Protein AF-C1GVC8-F1 (afdb_monomer)

InterPro domains:
  IPR000164 Histone H3/CENP-A [PR00622] (3-17)
  IPR000164 Histone H3/CENP-A [PR00622] (40-61)
  IPR000164 Histone H3/CENP-A [PR00622] (64-81)
  IPR000164 Histone H3/CENP-A [PR00622] (86-104)
  IPR000164 Histone H3/CENP-A [PR00622] (104-120)
  IPR000164 Histone H3/CENP-A [PR00622] (120-141)
  IPR000164 Histone H3/CENP-A [PS00959] (73-81)
  IPR000164 Histone H3/CENP-A [PTHR11426] (1-139)
  IPR000164 Histone H3/CENP-A [SM00428] (38-142)
  IPR007125 Core Histone H2A/H2B/H3 domain [PF00125] (51-137)
  IPR009072 Histone-fold [G3DSA:1.10.20.10] (2-140)
  IPR009072 Histone-fold [SSF47113] (3-138)

Nearest PDB structures (foldseek):
  6k1k-assembly1_E  TM=9.853E-01  e=1.913E-09  Homo sapiens
  6hts-assembly1_M  TM=9.859E-01  e=2.773E-09  Homo sapiens
  5ong-assembly1_E  TM=9.856E-01  e=3.778E-09  Xenopus laevis
  8xjv-assembly1_p  TM=9.458E-01  e=1.241E-09  Xenopus laevis
  8xjv-assembly1_i  TM=9.730E-01  e=7.459E-09  Xenopus laevis

Structure (mmCIF, N/CA/C/O backbone):
data_AF-C1GVC8-F1
#
_entry.id   AF-C1GVC8-F1
#
loop_
_atom_site.group_PDB
_atom_site.id
_atom_site.type_symbol
_atom_site.label_atom_id
_atom_site.label_alt_id
_atom_site.label_comp_id
_atom_site.label_asym_id
_atom_site.label_entity_id
_atom_site.label_seq_id
_atom_site.pdbx_PDB_ins_code
_atom_site.Cartn_x
_atom_site.Cartn_y
_atom_site.Cartn_z
_atom_site.occupancy
_atom_site.B_iso_or_equiv
_atom_site.auth_seq_id
_atom_site.auth_comp_id
_atom_site.auth_asym_id
_atom_site.auth_atom_id
_atom_site.pdbx_PDB_model_num
ATOM 1 N N . MET A 1 1 ? 36.211 -11.830 -18.801 1.00 46.41 1 MET A N 1
ATOM 2 C CA . MET A 1 1 ? 36.832 -10.529 -19.146 1.00 46.41 1 MET A CA 1
ATOM 3 C C . MET A 1 1 ? 35.783 -9.431 -18.995 1.00 46.41 1 MET A C 1
ATOM 5 O O . MET A 1 1 ? 34.795 -9.438 -19.718 1.00 46.41 1 MET A O 1
ATOM 9 N N . ALA A 1 2 ? 35.929 -8.576 -17.979 1.00 53.41 2 ALA A N 1
ATOM 10 C CA . ALA A 1 2 ? 34.945 -7.563 -17.593 1.00 53.41 2 ALA A CA 1
ATOM 11 C C . ALA A 1 2 ? 35.042 -6.321 -18.496 1.00 53.41 2 ALA A C 1
ATOM 13 O O . ALA A 1 2 ? 36.123 -5.772 -18.692 1.00 53.41 2 ALA A O 1
ATOM 14 N N . ARG A 1 3 ? 33.912 -5.881 -19.062 1.00 54.12 3 ARG A N 1
ATOM 15 C CA . ARG A 1 3 ? 33.843 -4.744 -19.991 1.00 54.12 3 ARG A CA 1
ATOM 16 C C . ARG A 1 3 ? 33.373 -3.491 -19.249 1.00 54.12 3 ARG A C 1
ATOM 18 O O . ARG A 1 3 ? 32.177 -3.242 -19.128 1.00 54.12 3 ARG A O 1
ATOM 25 N N . THR A 1 4 ? 34.320 -2.699 -18.760 1.00 58.28 4 THR A N 1
ATOM 26 C CA . THR A 1 4 ? 34.081 -1.386 -18.146 1.00 58.28 4 THR A CA 1
ATOM 27 C C . THR A 1 4 ? 33.906 -0.349 -19.258 1.00 58.28 4 THR A C 1
ATOM 29 O O . THR A 1 4 ? 34.841 -0.099 -20.015 1.00 58.28 4 THR A O 1
ATOM 32 N N . LYS A 1 5 ? 32.718 0.254 -19.413 1.00 65.19 5 LYS A N 1
ATOM 33 C CA . LYS A 1 5 ? 32.518 1.389 -20.333 1.00 65.19 5 LYS A CA 1
ATOM 34 C C . LYS A 1 5 ? 32.211 2.648 -19.525 1.00 65.19 5 LYS A C 1
ATOM 36 O O . LYS A 1 5 ? 31.201 2.727 -18.833 1.00 65.19 5 LYS A O 1
ATOM 41 N N . MET A 1 6 ? 33.154 3.579 -19.611 1.00 56.94 6 MET A N 1
ATOM 42 C CA . MET A 1 6 ? 33.255 4.850 -18.900 1.00 56.94 6 MET A CA 1
ATOM 43 C C . MET A 1 6 ? 32.004 5.725 -19.034 1.00 56.94 6 MET A C 1
ATOM 45 O O . MET A 1 6 ? 31.395 5.828 -20.100 1.00 56.94 6 MET A O 1
ATOM 49 N N . THR A 1 7 ? 31.660 6.388 -17.933 1.00 47.22 7 THR A N 1
ATOM 50 C CA . THR A 1 7 ? 30.613 7.401 -17.818 1.00 47.22 7 THR A CA 1
ATOM 51 C C . THR A 1 7 ? 31.086 8.721 -18.434 1.00 47.22 7 THR A C 1
ATOM 53 O O . THR A 1 7 ? 32.118 9.276 -18.063 1.00 47.22 7 THR A O 1
ATOM 56 N N . ALA A 1 8 ? 30.326 9.242 -19.397 1.00 55.06 8 ALA A N 1
ATOM 57 C CA . ALA A 1 8 ? 30.600 10.533 -20.017 1.00 55.06 8 ALA A CA 1
ATOM 58 C C . ALA A 1 8 ? 30.141 11.674 -19.094 1.00 55.06 8 ALA A C 1
ATOM 60 O O . ALA A 1 8 ? 28.945 11.920 -18.935 1.00 55.06 8 ALA A O 1
ATOM 61 N N . ARG A 1 9 ? 31.098 12.393 -18.500 1.00 49.38 9 ARG A N 1
ATOM 62 C CA . ARG A 1 9 ? 30.886 13.715 -17.898 1.00 49.38 9 ARG A CA 1
ATOM 63 C C . ARG A 1 9 ? 30.888 14.745 -19.029 1.00 49.38 9 ARG A C 1
ATOM 65 O O . ARG A 1 9 ? 31.928 14.962 -19.641 1.00 49.38 9 ARG A O 1
ATOM 72 N N . LYS A 1 10 ? 29.750 15.377 -19.331 1.00 42.53 10 LYS A N 1
ATOM 73 C CA . LYS A 1 10 ? 29.710 16.538 -20.235 1.00 42.53 10 LYS A CA 1
ATOM 74 C C . LYS A 1 10 ? 29.311 17.771 -19.435 1.00 42.53 10 LYS A C 1
ATOM 76 O O . LYS A 1 10 ? 28.156 17.930 -19.051 1.00 42.53 10 LYS A O 1
ATOM 81 N N . CYS A 1 11 ? 30.325 18.580 -19.140 1.00 38.12 11 CYS A N 1
ATOM 82 C CA . CYS A 1 11 ? 30.229 19.866 -18.468 1.00 38.12 11 CYS A CA 1
ATOM 83 C C . CYS A 1 11 ? 29.229 20.800 -19.160 1.00 38.12 11 CYS A C 1
ATOM 85 O O . CYS A 1 11 ? 29.225 20.949 -20.381 1.00 38.12 11 CYS A O 1
ATOM 87 N N . VAL A 1 12 ? 28.420 21.424 -18.308 1.00 48.41 12 VAL A N 1
ATOM 88 C CA . VAL A 1 12 ? 27.692 22.690 -18.436 1.00 48.41 12 VAL A CA 1
ATOM 89 C C . VAL A 1 12 ? 28.133 23.533 -19.640 1.00 48.41 12 VAL A C 1
ATOM 91 O O . VAL A 1 12 ? 29.191 24.157 -19.630 1.00 48.41 12 VAL A O 1
ATOM 94 N N . GLN A 1 13 ? 27.291 23.578 -20.676 1.00 45.38 13 GLN A N 1
ATOM 95 C CA . GLN A 1 13 ? 27.432 24.543 -21.761 1.00 45.38 13 GLN A CA 1
ATOM 96 C C . GLN A 1 13 ? 27.075 25.938 -21.246 1.00 45.38 13 GLN A C 1
ATOM 98 O O . GLN A 1 13 ? 25.959 26.224 -20.812 1.00 45.38 13 GLN A O 1
ATOM 103 N N . GLN A 1 14 ? 28.098 26.776 -21.288 1.00 45.84 14 GLN A N 1
ATOM 104 C CA . GLN A 1 14 ? 28.147 28.175 -20.923 1.00 45.84 14 GLN A CA 1
ATOM 105 C C . GLN A 1 14 ? 27.068 28.976 -21.670 1.00 45.84 14 GLN A C 1
ATOM 107 O O . GLN A 1 14 ? 26.920 28.896 -22.890 1.00 45.84 14 GLN A O 1
ATOM 112 N N . ARG A 1 15 ? 26.293 29.747 -20.905 1.00 39.34 15 ARG A N 1
ATOM 113 C CA . ARG A 1 15 ? 25.265 30.681 -21.372 1.00 39.34 15 ARG A CA 1
ATOM 114 C C . ARG A 1 15 ? 25.922 31.844 -22.132 1.00 39.34 15 ARG A C 1
ATOM 116 O O . ARG A 1 15 ? 26.248 32.862 -21.535 1.00 39.34 15 ARG A O 1
ATOM 123 N N . GLY A 1 16 ? 26.121 31.696 -23.439 1.00 44.38 16 GLY A N 1
ATOM 124 C CA . GLY A 1 16 ? 26.507 32.793 -24.331 1.00 44.38 16 GLY A CA 1
ATOM 125 C C . GLY A 1 16 ? 25.294 33.659 -24.672 1.00 44.38 16 GLY A C 1
ATOM 126 O O . GLY A 1 16 ? 24.334 33.184 -25.276 1.00 44.38 16 GLY A O 1
ATOM 127 N N . ALA A 1 17 ? 25.319 34.913 -24.228 1.00 48.25 17 ALA A N 1
ATOM 128 C CA . ALA A 1 17 ? 24.240 35.884 -24.336 1.00 48.25 17 ALA A CA 1
ATOM 129 C C . ALA A 1 17 ? 23.849 36.210 -25.792 1.00 48.25 17 ALA A C 1
ATOM 131 O O . ALA A 1 17 ? 24.692 36.506 -26.637 1.00 48.25 17 ALA A O 1
ATOM 132 N N . LYS A 1 18 ? 22.537 36.220 -26.052 1.00 45.91 18 LYS A N 1
ATOM 133 C CA . LYS A 1 18 ? 21.914 36.744 -27.273 1.00 45.91 18 LYS A CA 1
ATOM 134 C C . LYS A 1 18 ? 22.194 38.247 -27.389 1.00 45.91 18 LYS A C 1
ATOM 136 O O . LYS A 1 18 ? 21.682 39.014 -26.578 1.00 45.91 18 LYS A O 1
ATOM 141 N N . LYS A 1 19 ? 22.924 38.680 -28.416 1.00 52.66 19 LYS A N 1
ATOM 142 C CA . LYS A 1 19 ? 22.894 40.075 -28.879 1.00 52.66 19 LYS A CA 1
ATOM 143 C C . LYS A 1 19 ? 22.133 40.131 -30.202 1.00 52.66 19 LYS A C 1
ATOM 145 O O . LYS A 1 19 ? 22.631 39.717 -31.241 1.00 52.66 19 LYS A O 1
ATOM 150 N N . ASN A 1 20 ? 20.889 40.591 -30.105 1.00 42.44 20 ASN A N 1
ATOM 151 C CA . ASN A 1 20 ? 20.040 40.981 -31.223 1.00 42.44 20 ASN A CA 1
ATOM 152 C C . ASN A 1 20 ? 20.567 42.301 -31.805 1.00 42.44 20 ASN A C 1
ATOM 154 O O . ASN A 1 20 ? 20.621 43.291 -31.084 1.00 42.44 20 ASN A O 1
ATOM 158 N N . ILE A 1 21 ? 20.904 42.326 -33.092 1.00 53.81 21 ILE A N 1
ATOM 159 C CA . ILE A 1 21 ? 21.041 43.552 -33.896 1.00 53.81 21 ILE A CA 1
ATOM 160 C C . ILE A 1 21 ? 20.325 43.225 -35.219 1.00 53.81 21 ILE A C 1
ATOM 162 O O . ILE A 1 21 ? 20.809 42.415 -36.001 1.00 53.81 21 ILE A O 1
ATOM 166 N N . ALA A 1 22 ? 19.021 43.500 -35.325 1.00 44.78 22 ALA A N 1
ATOM 167 C CA . ALA A 1 22 ? 18.463 44.731 -35.908 1.00 44.78 22 ALA A CA 1
ATOM 168 C C . ALA A 1 22 ? 19.001 44.977 -37.338 1.00 44.78 22 ALA A C 1
ATOM 170 O O . ALA A 1 22 ? 20.106 45.460 -37.535 1.00 44.78 22 ALA A O 1
ATOM 171 N N . SER A 1 23 ? 18.329 44.430 -38.355 1.00 45.47 23 SER A N 1
ATOM 172 C CA . SER A 1 23 ? 17.329 45.120 -39.197 1.00 45.47 23 SER A CA 1
ATOM 173 C C . SER A 1 23 ? 17.909 46.068 -40.261 1.00 45.47 23 SER A C 1
ATOM 175 O O . SER A 1 23 ? 18.197 47.230 -39.993 1.00 45.47 23 SER A O 1
ATOM 177 N N . LYS A 1 24 ? 17.960 45.590 -41.510 1.00 52.34 24 LYS A N 1
ATOM 178 C CA . LYS A 1 24 ? 17.929 46.408 -42.739 1.00 52.34 24 LYS A CA 1
ATOM 179 C C . LYS A 1 24 ? 17.393 45.512 -43.869 1.00 52.34 24 LYS A C 1
ATOM 181 O O . LYS A 1 24 ? 18.083 44.618 -44.327 1.00 52.34 24 LYS A O 1
ATOM 186 N N . ALA A 1 25 ? 16.081 45.432 -44.064 1.00 42.19 25 ALA A N 1
ATOM 187 C CA . ALA A 1 25 ? 15.245 46.365 -44.820 1.00 42.19 25 ALA A CA 1
ATOM 188 C C . ALA A 1 25 ? 15.539 46.371 -46.337 1.00 42.19 25 ALA A C 1
ATOM 190 O O . ALA A 1 25 ? 16.577 46.856 -46.770 1.00 42.19 25 ALA A O 1
ATOM 191 N N . ARG A 1 26 ? 14.500 45.970 -47.092 1.00 42.09 26 ARG A N 1
ATOM 192 C CA . ARG A 1 26 ? 14.114 46.410 -48.450 1.00 42.09 26 ARG A CA 1
ATOM 193 C C . ARG A 1 26 ? 14.819 45.793 -49.664 1.00 42.09 26 ARG A C 1
ATOM 195 O O . ARG A 1 26 ? 15.885 46.234 -50.067 1.00 42.09 26 ARG A O 1
ATOM 202 N N . LYS A 1 27 ? 14.077 44.926 -50.358 1.00 46.03 27 LYS A N 1
ATOM 203 C CA . LYS A 1 27 ? 13.675 45.013 -51.785 1.00 46.03 27 LYS A CA 1
ATOM 204 C C . LYS A 1 27 ? 12.982 43.682 -52.090 1.00 46.03 27 LYS A C 1
ATOM 206 O O . LYS A 1 27 ? 13.560 42.631 -51.890 1.00 46.03 27 LYS A O 1
ATOM 211 N N . GLY A 1 28 ? 11.679 43.659 -52.325 1.00 37.91 28 GLY A N 1
ATOM 212 C CA . GLY A 1 28 ? 11.113 44.074 -53.602 1.00 37.91 28 GLY A CA 1
ATOM 213 C C . GLY A 1 28 ? 10.678 42.796 -54.316 1.00 37.91 28 GLY A C 1
ATOM 214 O O . GLY A 1 28 ? 11.511 42.057 -54.813 1.00 37.91 28 GLY A O 1
ATOM 215 N N . GLY A 1 29 ? 9.381 42.507 -54.279 1.00 40.75 29 GLY A N 1
ATOM 216 C CA . GLY A 1 29 ? 8.817 41.283 -54.841 1.00 40.75 29 GLY A CA 1
ATOM 217 C C . GLY A 1 29 ? 7.336 41.187 -54.513 1.00 40.75 29 GLY A C 1
ATOM 218 O O . GLY A 1 29 ? 6.928 40.378 -53.689 1.00 40.75 29 GLY A O 1
ATOM 219 N N . LYS A 1 30 ? 6.542 42.091 -55.098 1.00 40.91 30 LYS A N 1
ATOM 220 C CA . LYS A 1 30 ? 5.080 41.989 -55.137 1.00 40.91 30 LYS A CA 1
ATOM 221 C C . LYS A 1 30 ? 4.734 40.781 -56.014 1.00 40.91 30 LYS A C 1
ATOM 223 O O . LYS A 1 30 ? 4.656 40.926 -57.227 1.00 40.91 30 LYS A O 1
ATOM 228 N N . HIS A 1 31 ? 4.537 39.612 -55.417 1.00 42.97 31 HIS A N 1
ATOM 229 C CA . HIS A 1 31 ? 3.819 38.521 -56.073 1.00 42.97 31 HIS A CA 1
ATOM 230 C C . HIS A 1 31 ? 2.459 38.333 -55.391 1.00 42.97 31 HIS A C 1
ATOM 232 O O . HIS A 1 31 ? 2.367 38.485 -54.170 1.00 42.97 31 HIS A O 1
ATOM 238 N N . PRO A 1 32 ? 1.392 38.119 -56.182 1.00 53.25 32 PRO A N 1
ATOM 239 C CA . PRO A 1 32 ? 0.011 38.214 -55.727 1.00 53.25 32 PRO A CA 1
ATOM 240 C C . PRO A 1 32 ? -0.310 37.143 -54.677 1.00 53.25 32 PRO A C 1
ATOM 242 O O . PRO A 1 32 ? 0.332 36.090 -54.669 1.00 53.25 32 PRO A O 1
ATOM 245 N N . PRO A 1 33 ? -1.300 37.391 -53.797 1.00 51.62 33 PRO A N 1
ATOM 246 C CA . PRO A 1 33 ? -1.705 36.462 -52.754 1.00 51.62 33 PRO A CA 1
ATOM 247 C C . PRO A 1 33 ? -2.442 35.288 -53.405 1.00 51.62 33 PRO A C 1
ATOM 249 O O . PRO A 1 33 ? -3.667 35.207 -53.388 1.00 51.62 33 PRO A O 1
ATOM 252 N N . GLY A 1 34 ? -1.691 34.380 -54.026 1.00 52.41 34 GLY A N 1
ATOM 253 C CA . GLY A 1 34 ? -2.195 33.059 -54.353 1.00 52.41 34 GLY A CA 1
ATOM 254 C C . GLY A 1 34 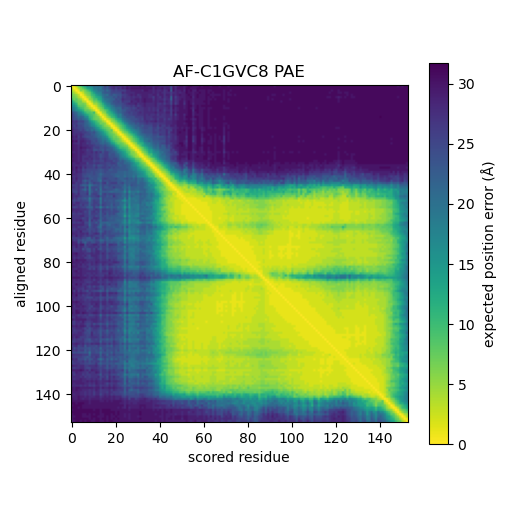? -2.660 32.457 -53.041 1.00 52.41 34 GLY A C 1
ATOM 255 O O . GLY A 1 34 ? -1.867 32.369 -52.103 1.00 52.41 34 GLY A O 1
ATOM 256 N N . GLN A 1 35 ? -3.956 32.154 -52.960 1.00 53.03 35 GLN A N 1
ATOM 257 C CA . GLN A 1 35 ? -4.622 31.526 -51.827 1.00 53.03 35 GLN A CA 1
ATOM 258 C C . GLN A 1 35 ? -3.880 30.235 -51.503 1.00 53.03 35 GLN A C 1
ATOM 260 O O . GLN A 1 35 ? -4.185 29.160 -52.011 1.00 53.03 35 GLN A O 1
ATOM 265 N N . HIS A 1 36 ? -2.835 30.352 -50.694 1.00 53.19 36 HIS A N 1
ATOM 266 C CA . HIS A 1 36 ? -2.096 29.217 -50.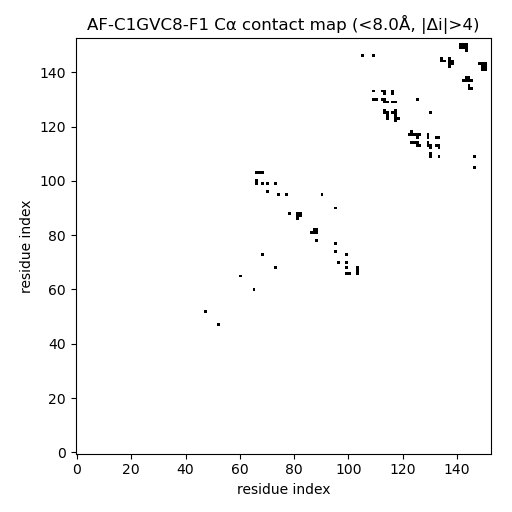211 1.00 53.19 36 HIS A CA 1
ATOM 267 C C . HIS A 1 36 ? -3.004 28.643 -49.141 1.00 53.19 36 HIS A C 1
ATOM 269 O O . HIS A 1 36 ? -2.949 29.042 -47.977 1.00 53.19 36 HIS A O 1
ATOM 275 N N . VAL A 1 37 ? -3.921 27.777 -49.578 1.00 57.22 37 VAL A N 1
ATOM 276 C CA . VAL A 1 37 ? -4.675 26.884 -48.712 1.00 57.22 37 VAL A CA 1
ATOM 277 C C . VAL A 1 37 ? -3.591 26.125 -47.976 1.00 57.22 37 VAL A C 1
ATOM 279 O O . VAL A 1 37 ? -2.953 25.228 -48.528 1.00 57.22 37 VAL A O 1
ATOM 282 N N . ALA A 1 38 ? -3.239 26.630 -46.795 1.00 60.34 38 ALA A N 1
ATOM 283 C CA . ALA A 1 38 ? -2.134 26.115 -46.029 1.00 60.34 38 ALA A CA 1
ATOM 284 C C . ALA A 1 38 ? -2.488 24.659 -45.796 1.00 60.34 38 ALA A C 1
ATOM 286 O O . ALA A 1 38 ? -3.446 24.356 -45.089 1.00 60.34 38 ALA A O 1
ATOM 287 N N . HIS A 1 39 ? -1.773 23.768 -46.476 1.00 61.44 39 HIS A N 1
ATOM 288 C CA . HIS A 1 39 ? -1.901 22.344 -46.281 1.00 61.44 39 HIS A CA 1
ATOM 289 C C . HIS A 1 39 ? -1.478 22.102 -44.834 1.00 61.44 39 HIS A C 1
ATOM 291 O O . HIS A 1 39 ? -0.286 21.999 -44.525 1.00 61.44 39 HIS A O 1
ATOM 297 N N . VAL A 1 40 ? -2.451 22.149 -43.920 1.00 65.75 40 VAL A N 1
ATOM 298 C CA . VAL A 1 40 ? -2.251 21.908 -42.499 1.00 65.75 40 VAL A CA 1
ATOM 299 C C . VAL A 1 40 ? -1.855 20.449 -42.427 1.00 65.75 40 VAL A C 1
ATOM 301 O O . VAL A 1 40 ? -2.705 19.561 -42.426 1.00 65.75 40 VAL A O 1
ATOM 304 N N . LYS A 1 41 ? -0.540 20.200 -42.451 1.00 65.38 41 LYS A N 1
ATOM 305 C CA . LYS A 1 41 ? 0.014 18.857 -42.321 1.00 65.38 41 LYS A CA 1
ATOM 306 C C . LYS A 1 41 ? -0.681 18.218 -41.122 1.00 65.38 41 LYS A C 1
ATOM 308 O O . LYS A 1 41 ? -0.677 18.839 -40.050 1.00 65.38 41 LYS A O 1
ATOM 313 N N . PRO A 1 42 ? -1.286 17.028 -41.279 1.00 66.88 42 PRO A N 1
ATOM 314 C CA . PRO A 1 42 ? -2.007 16.387 -40.195 1.00 66.88 42 PRO A CA 1
ATOM 315 C C . PRO A 1 42 ? -1.077 16.345 -38.990 1.00 66.88 42 PRO A C 1
ATOM 317 O O . PRO A 1 42 ? 0.050 15.847 -39.082 1.00 66.88 42 PRO A O 1
ATOM 320 N N . ARG A 1 43 ? -1.510 16.974 -37.889 1.00 64.88 43 ARG A N 1
ATOM 321 C CA . ARG A 1 43 ? -0.723 17.075 -36.659 1.00 64.88 43 ARG A CA 1
ATOM 322 C C . ARG A 1 43 ? -0.358 15.650 -36.272 1.00 64.88 43 ARG A C 1
ATOM 324 O O . ARG A 1 43 ? -1.219 14.900 -35.815 1.00 64.88 43 ARG A O 1
ATOM 331 N N . ARG A 1 44 ? 0.902 15.257 -36.504 1.00 68.6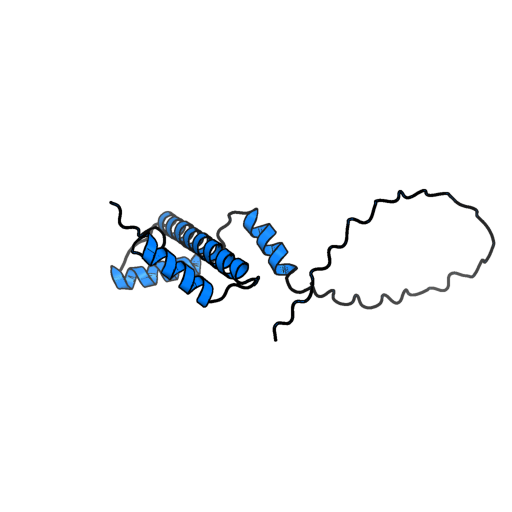9 44 ARG A N 1
ATOM 332 C CA . ARG A 1 44 ? 1.417 13.951 -36.087 1.00 68.69 44 ARG A CA 1
ATOM 333 C C . ARG A 1 44 ? 1.044 13.813 -34.620 1.00 68.69 44 ARG A C 1
ATOM 335 O O . ARG A 1 44 ? 1.456 14.655 -33.822 1.00 68.69 44 ARG A O 1
ATOM 342 N N . ARG A 1 45 ? 0.204 12.824 -34.286 1.00 68.44 45 ARG A N 1
ATOM 343 C CA . ARG A 1 45 ? -0.223 12.577 -32.905 1.00 68.44 45 ARG A CA 1
ATOM 344 C C . ARG A 1 45 ? 1.052 12.455 -32.077 1.00 68.44 45 ARG A C 1
ATOM 346 O O . ARG A 1 45 ? 1.793 11.487 -32.227 1.00 68.44 45 ARG A O 1
ATOM 353 N N . TYR A 1 46 ? 1.360 13.482 -31.286 1.00 71.38 46 TYR A N 1
ATOM 354 C CA . TYR A 1 46 ? 2.579 13.524 -30.492 1.00 71.38 46 TYR A CA 1
ATOM 355 C C . TYR A 1 46 ? 2.433 12.482 -29.390 1.00 71.38 46 TYR A C 1
ATOM 357 O O . TYR A 1 46 ? 1.842 12.729 -28.337 1.00 71.38 46 TYR A O 1
ATOM 365 N N . ARG A 1 47 ? 2.904 11.266 -29.669 1.00 81.69 47 ARG A N 1
ATOM 366 C CA . ARG A 1 47 ? 2.953 10.207 -28.673 1.00 81.69 47 ARG A CA 1
ATOM 367 C C . ARG A 1 47 ? 3.942 10.649 -27.605 1.00 81.69 47 ARG A C 1
ATOM 369 O O . ARG A 1 47 ? 5.104 10.933 -27.896 1.00 81.69 47 ARG A O 1
ATOM 376 N N . ARG A 1 48 ? 3.468 10.722 -26.362 1.00 82.06 48 ARG A N 1
ATOM 377 C CA . ARG A 1 48 ? 4.329 11.013 -25.213 1.00 82.06 48 ARG A CA 1
ATOM 378 C C . ARG A 1 48 ? 5.423 9.948 -25.140 1.00 82.06 48 ARG A C 1
ATOM 380 O O . ARG A 1 48 ? 5.147 8.764 -25.328 1.00 82.06 48 ARG A O 1
ATOM 387 N N . LYS A 1 49 ? 6.657 10.377 -24.869 1.00 84.88 49 LYS A N 1
ATOM 388 C CA . LYS A 1 49 ? 7.784 9.459 -24.677 1.00 84.88 49 LYS A CA 1
ATOM 389 C C . LYS A 1 49 ? 7.518 8.557 -23.468 1.00 84.88 49 LYS A C 1
ATOM 391 O O . LYS A 1 49 ? 6.869 8.983 -22.506 1.00 84.88 49 LYS A O 1
ATOM 396 N N . ALA A 1 50 ? 8.051 7.337 -23.506 1.00 84.12 50 ALA A N 1
ATOM 397 C CA . ALA A 1 50 ? 8.023 6.427 -22.364 1.00 84.12 50 ALA A CA 1
ATOM 398 C C . ALA A 1 50 ? 8.581 7.121 -21.104 1.00 84.12 50 ALA A C 1
ATOM 400 O O . ALA A 1 50 ? 9.469 7.970 -21.197 1.00 84.12 50 ALA A O 1
ATOM 401 N N . GLY A 1 51 ? 7.991 6.842 -19.941 1.00 87.88 51 GLY A N 1
ATOM 402 C CA . GLY A 1 51 ? 8.336 7.483 -18.664 1.00 87.88 51 GLY A CA 1
ATOM 403 C C . GLY A 1 51 ? 7.831 8.924 -18.484 1.00 87.88 51 GLY A C 1
ATOM 404 O O . GLY A 1 51 ? 7.709 9.384 -17.354 1.00 87.88 51 GLY A O 1
ATOM 405 N N . THR A 1 52 ? 7.450 9.645 -19.549 1.00 91.75 52 THR A N 1
ATOM 406 C CA . THR A 1 52 ? 6.944 11.031 -19.419 1.00 91.75 52 THR A CA 1
ATOM 407 C C . THR A 1 52 ? 5.585 11.093 -18.721 1.00 91.75 52 THR A C 1
ATOM 409 O O . THR A 1 52 ? 5.281 12.071 -18.039 1.00 91.75 52 THR A O 1
ATOM 412 N N . THR A 1 53 ? 4.733 10.085 -18.917 1.00 92.12 53 THR A N 1
ATOM 413 C CA . THR A 1 53 ? 3.453 9.972 -18.202 1.00 92.12 53 THR A CA 1
ATOM 414 C C . THR A 1 53 ? 3.670 9.632 -16.740 1.00 92.12 53 THR A C 1
ATOM 416 O O . THR A 1 53 ? 3.242 10.410 -15.898 1.00 92.12 53 THR A O 1
ATOM 419 N N . ALA A 1 54 ? 4.471 8.602 -16.468 1.00 92.75 54 ALA A N 1
ATOM 420 C CA . ALA A 1 54 ? 4.807 8.171 -15.117 1.00 92.75 54 ALA A CA 1
ATOM 421 C C . ALA A 1 54 ? 5.413 9.311 -14.279 1.00 92.75 54 ALA A C 1
ATOM 423 O O . ALA A 1 54 ? 4.936 9.607 -13.193 1.00 92.75 54 ALA A O 1
ATOM 424 N N . LEU A 1 55 ? 6.395 10.051 -14.809 1.00 93.81 55 LEU A N 1
ATOM 425 C CA . LEU A 1 55 ? 6.983 11.192 -14.092 1.00 93.81 55 LEU A CA 1
ATOM 426 C C . LEU A 1 55 ? 5.993 12.340 -13.853 1.00 93.81 55 LEU A C 1
ATOM 428 O O . LEU A 1 55 ? 6.159 13.115 -12.914 1.00 93.81 55 LEU A O 1
ATOM 432 N N . ARG A 1 56 ? 4.996 12.510 -14.726 1.00 94.88 56 ARG A N 1
ATOM 433 C CA . ARG A 1 56 ? 3.940 13.510 -14.527 1.00 94.88 56 ARG A CA 1
ATOM 434 C C . ARG A 1 56 ? 2.966 13.060 -13.440 1.00 94.88 56 ARG A C 1
ATOM 436 O O . ARG A 1 56 ? 2.581 13.893 -12.633 1.00 94.88 56 ARG A O 1
ATOM 443 N N . GLU A 1 57 ? 2.602 11.784 -13.430 1.00 94.69 57 GLU A N 1
ATOM 444 C CA . GLU A 1 57 ? 1.749 11.168 -12.412 1.00 94.69 57 GLU A CA 1
ATOM 445 C C . GLU A 1 57 ? 2.419 11.203 -11.039 1.00 94.69 57 GLU A C 1
ATOM 447 O O . GLU A 1 57 ? 1.821 11.735 -10.116 1.00 94.69 57 GLU A O 1
ATOM 452 N N . ILE A 1 58 ? 3.691 10.804 -10.922 1.00 95.00 58 ILE A N 1
ATOM 453 C CA . ILE A 1 58 ? 4.467 10.914 -9.672 1.00 95.00 58 ILE A CA 1
ATOM 454 C C . ILE A 1 58 ? 4.451 12.359 -9.156 1.00 95.00 58 ILE A C 1
ATOM 456 O O . ILE A 1 58 ? 4.093 12.606 -8.012 1.00 95.00 58 ILE A O 1
ATOM 460 N N . ARG A 1 59 ? 4.740 13.345 -10.018 1.00 96.12 59 ARG A N 1
ATOM 461 C CA . ARG A 1 59 ? 4.688 14.768 -9.633 1.00 96.12 59 ARG A CA 1
ATOM 462 C C . ARG A 1 59 ? 3.290 15.271 -9.269 1.00 96.12 59 ARG A C 1
ATOM 464 O O . ARG A 1 59 ? 3.181 16.313 -8.630 1.00 96.12 59 ARG A O 1
ATOM 471 N N . ARG A 1 60 ? 2.224 14.629 -9.746 1.00 96.06 60 ARG A N 1
ATOM 472 C CA . ARG A 1 60 ? 0.844 14.957 -9.365 1.00 96.06 60 ARG A CA 1
ATOM 473 C C . ARG A 1 60 ? 0.529 14.339 -8.004 1.00 96.06 60 ARG A C 1
ATOM 475 O O . ARG A 1 60 ? 0.239 15.080 -7.079 1.00 96.06 60 ARG A O 1
ATOM 482 N N . TYR A 1 61 ? 0.697 13.028 -7.870 1.00 95.56 61 TYR A N 1
ATOM 483 C CA . TYR A 1 61 ? 0.375 12.274 -6.656 1.00 95.56 61 TYR A CA 1
ATOM 484 C C . TYR A 1 61 ? 1.283 12.574 -5.460 1.00 95.56 61 TYR A C 1
ATOM 486 O O . TYR A 1 61 ? 0.932 12.249 -4.342 1.00 95.56 61 TYR A O 1
ATOM 494 N N . GLN A 1 62 ? 2.447 13.192 -5.666 1.00 95.25 62 GLN A N 1
ATOM 495 C CA . GLN A 1 62 ? 3.266 13.709 -4.563 1.00 95.25 62 GLN A CA 1
ATOM 496 C C . GLN A 1 62 ? 2.852 15.112 -4.098 1.00 95.25 62 GLN A C 1
ATOM 498 O O . GLN A 1 62 ? 3.331 15.565 -3.064 1.00 95.25 62 GLN A O 1
ATOM 503 N N . ARG A 1 63 ? 2.035 15.837 -4.875 1.00 96.62 63 ARG A N 1
ATOM 504 C CA . ARG A 1 63 ? 1.515 17.160 -4.487 1.00 96.62 63 ARG A CA 1
ATOM 505 C C . ARG A 1 63 ? 0.156 17.062 -3.808 1.00 96.62 63 ARG A C 1
ATOM 507 O O . ARG A 1 63 ? -0.104 17.833 -2.893 1.00 96.62 63 ARG A O 1
ATOM 514 N N . ASP A 1 64 ? -0.668 16.126 -4.259 1.00 93.38 64 ASP A N 1
ATOM 515 C CA . ASP A 1 64 ? -2.001 15.880 -3.723 1.00 93.38 64 ASP A CA 1
ATOM 516 C C . ASP A 1 64 ? -1.968 14.661 -2.788 1.00 93.38 64 ASP A C 1
ATOM 518 O O . ASP A 1 64 ? -1.197 13.734 -3.013 1.00 93.38 64 ASP A O 1
ATOM 522 N N . VAL A 1 65 ? -2.823 14.643 -1.765 1.00 92.31 65 VAL A N 1
ATOM 523 C CA . VAL A 1 65 ? -2.967 13.519 -0.813 1.00 92.31 65 VAL A CA 1
ATOM 524 C C . V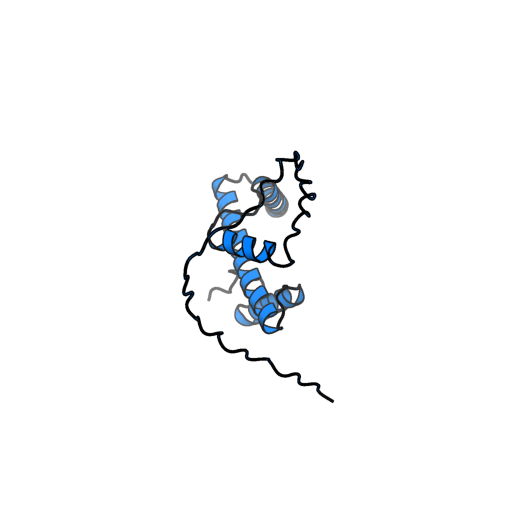AL A 1 65 ? -4.359 12.879 -0.898 1.00 92.31 65 VAL A C 1
ATOM 526 O O . VAL A 1 65 ? -4.887 12.361 0.080 1.00 92.31 65 VAL A O 1
ATOM 529 N N . GLU A 1 66 ? -4.997 12.974 -2.067 1.00 95.38 66 GLU A N 1
ATOM 530 C CA . GLU A 1 66 ? -6.303 12.358 -2.309 1.00 95.38 66 GLU A CA 1
ATOM 531 C C . GLU A 1 66 ? -6.206 10.825 -2.324 1.00 95.38 66 GLU A C 1
ATOM 533 O O . GLU A 1 66 ? -5.223 10.260 -2.805 1.00 95.38 66 GLU A O 1
ATOM 538 N N . LEU A 1 67 ? -7.256 10.157 -1.841 1.00 96.12 67 LEU A N 1
ATOM 539 C CA . LEU A 1 67 ? -7.363 8.701 -1.906 1.00 96.12 67 LEU A CA 1
ATOM 540 C C . LEU A 1 67 ? -7.479 8.233 -3.360 1.00 96.12 67 LEU A C 1
ATOM 542 O O . LEU A 1 67 ? -8.321 8.726 -4.116 1.00 96.12 67 LEU A O 1
ATOM 546 N N . LEU A 1 68 ? -6.653 7.261 -3.737 1.00 96.31 68 LEU A N 1
ATOM 547 C CA . LEU A 1 68 ? -6.545 6.760 -5.107 1.00 96.31 68 LEU A CA 1
ATOM 548 C C . LEU A 1 68 ? -7.407 5.524 -5.358 1.00 96.31 68 LEU A C 1
ATOM 550 O O . LEU A 1 68 ? -7.787 5.260 -6.503 1.00 96.31 68 LEU A O 1
ATOM 554 N N . ILE A 1 69 ? -7.732 4.758 -4.316 1.00 96.88 69 ILE A N 1
ATOM 555 C CA . ILE A 1 69 ? -8.587 3.581 -4.443 1.00 96.88 69 ILE A CA 1
ATOM 556 C C . ILE A 1 69 ? -10.052 4.031 -4.495 1.00 96.88 69 ILE A C 1
ATOM 558 O O . ILE A 1 69 ? -10.531 4.845 -3.701 1.00 96.88 69 ILE A O 1
ATOM 562 N N . HIS A 1 70 ? -10.817 3.480 -5.438 1.00 98.06 70 HIS A N 1
ATOM 563 C CA . HIS A 1 70 ? -12.248 3.756 -5.508 1.00 98.06 70 HIS A CA 1
ATOM 564 C C . HIS A 1 70 ? -12.964 3.230 -4.254 1.00 98.06 70 HIS A C 1
ATOM 566 O O . HIS A 1 70 ? -12.875 2.048 -3.914 1.00 98.06 70 HIS A O 1
ATOM 572 N N . LYS A 1 71 ? -13.744 4.107 -3.614 1.00 96.75 71 LYS A N 1
ATOM 573 C CA . LYS A 1 71 ? -14.382 3.846 -2.314 1.00 96.75 71 LYS A CA 1
ATOM 574 C C . LYS A 1 71 ? -15.319 2.633 -2.324 1.00 96.75 71 LYS A C 1
ATOM 576 O O . LYS A 1 71 ? -15.287 1.829 -1.402 1.00 96.75 71 LYS A O 1
ATOM 581 N N . LEU A 1 72 ? -16.143 2.468 -3.366 1.00 96.94 72 LEU A N 1
ATOM 582 C CA . LEU A 1 72 ? -17.142 1.390 -3.413 1.00 96.94 72 LEU A CA 1
ATOM 583 C C . LEU A 1 72 ? -16.517 -0.018 -3.541 1.00 96.94 72 LEU A C 1
ATOM 585 O O . LEU A 1 72 ? -16.898 -0.884 -2.753 1.00 96.94 72 LEU A O 1
ATOM 589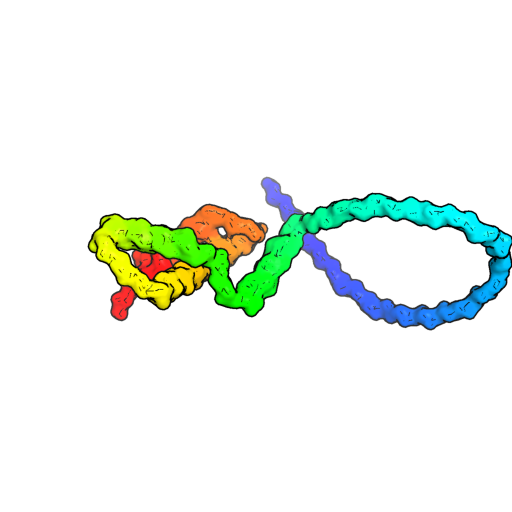 N N . PRO A 1 73 ? -15.567 -0.284 -4.463 1.00 98.19 73 PRO A N 1
ATOM 590 C CA . PRO A 1 73 ? -14.832 -1.551 -4.477 1.00 98.19 73 PRO A CA 1
ATOM 591 C C . PRO A 1 73 ? -14.120 -1.853 -3.157 1.00 98.19 73 PRO A C 1
ATOM 593 O O . PRO A 1 73 ? -14.229 -2.970 -2.660 1.00 98.19 73 PRO A O 1
ATOM 596 N N . PHE A 1 74 ? -13.464 -0.856 -2.553 1.00 98.38 74 PHE A N 1
ATOM 597 C CA . PHE A 1 74 ? -12.802 -1.031 -1.260 1.00 98.38 74 PHE A CA 1
ATOM 598 C C . PHE A 1 74 ? -13.804 -1.384 -0.153 1.00 98.38 74 PHE A C 1
ATOM 600 O O . PHE A 1 74 ? -13.599 -2.334 0.593 1.00 98.38 74 PHE A O 1
ATOM 607 N N . GLN A 1 75 ? -14.942 -0.688 -0.093 1.00 97.00 75 GLN A N 1
ATOM 608 C CA . GLN A 1 75 ? -16.007 -0.991 0.860 1.00 97.00 75 GLN A CA 1
ATOM 609 C C . GLN A 1 75 ? -16.555 -2.415 0.695 1.00 97.00 75 GLN A C 1
ATOM 611 O O . GLN A 1 75 ? -16.849 -3.066 1.697 1.00 97.00 75 GLN A O 1
ATOM 616 N N . ARG A 1 76 ? -16.725 -2.896 -0.545 1.00 97.19 76 ARG A N 1
ATOM 617 C CA . ARG A 1 76 ? -17.166 -4.277 -0.807 1.00 97.19 76 ARG A CA 1
ATOM 618 C C . ARG A 1 76 ? -16.142 -5.281 -0.291 1.00 97.19 76 ARG A C 1
ATOM 620 O O . ARG A 1 76 ? -16.533 -6.173 0.446 1.00 97.19 76 ARG A O 1
ATOM 627 N N . LEU A 1 77 ? -14.862 -5.056 -0.581 1.00 97.25 77 LEU A N 1
ATOM 628 C CA . LEU A 1 77 ? -13.768 -5.898 -0.101 1.00 97.25 77 LEU A CA 1
ATOM 629 C C . LEU A 1 77 ? -13.708 -5.952 1.433 1.00 97.25 77 LEU A C 1
ATOM 631 O O . LEU A 1 77 ? -13.585 -7.026 2.008 1.00 97.25 77 LEU A O 1
ATOM 635 N N . VAL A 1 78 ? -13.835 -4.808 2.112 1.00 96.31 78 VAL A N 1
ATOM 636 C CA . VAL A 1 78 ? -13.843 -4.770 3.584 1.00 96.31 78 VAL A CA 1
ATOM 637 C C . VAL A 1 78 ? -15.016 -5.571 4.149 1.00 96.31 78 VAL A C 1
ATOM 639 O O . VAL A 1 78 ? -14.839 -6.300 5.118 1.00 96.31 78 VAL A O 1
ATOM 642 N N . ARG A 1 79 ? -16.209 -5.459 3.551 1.00 95.25 79 ARG A N 1
ATOM 643 C CA . ARG A 1 79 ? -17.400 -6.199 3.997 1.00 95.25 79 ARG A CA 1
ATOM 644 C C . ARG A 1 79 ? -17.308 -7.694 3.712 1.00 95.25 79 ARG A C 1
ATOM 646 O O . ARG A 1 79 ? -17.747 -8.465 4.550 1.00 95.25 79 ARG A O 1
ATOM 653 N N . GLU A 1 80 ? -16.735 -8.074 2.575 1.00 95.50 80 GLU A N 1
ATOM 654 C CA . GLU A 1 80 ? -16.452 -9.467 2.213 1.00 95.50 80 GLU A CA 1
ATOM 655 C C . GLU A 1 80 ? -15.522 -10.110 3.250 1.00 95.50 80 GLU A C 1
ATOM 657 O O . GLU A 1 80 ? -15.919 -11.052 3.925 1.00 95.50 80 GLU A O 1
ATOM 662 N N . ILE A 1 81 ? -14.354 -9.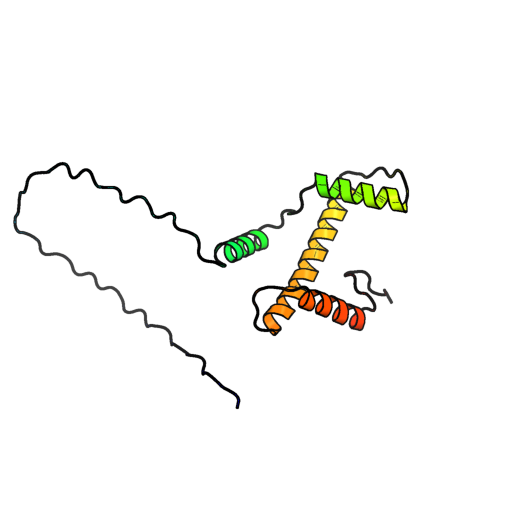506 3.497 1.00 95.62 81 ILE A N 1
ATOM 663 C CA . ILE A 1 81 ? -13.386 -10.008 4.488 1.00 95.62 81 ILE A CA 1
ATOM 664 C C . ILE A 1 81 ? -13.988 -10.030 5.901 1.00 95.62 81 ILE A C 1
ATOM 666 O O . ILE A 1 81 ? -13.745 -10.948 6.679 1.00 95.62 81 ILE A O 1
ATOM 670 N N . ALA A 1 82 ? -14.761 -9.007 6.268 1.00 95.25 82 ALA A N 1
ATOM 671 C CA . ALA A 1 82 ? -15.375 -8.933 7.589 1.00 95.25 82 ALA A CA 1
ATOM 672 C C . ALA A 1 82 ? -16.453 -10.003 7.805 1.00 95.25 82 ALA A C 1
ATOM 674 O O . ALA A 1 82 ? -16.537 -10.550 8.906 1.00 95.25 82 ALA A O 1
ATOM 675 N N . ALA A 1 83 ? -17.236 -10.312 6.767 1.00 94.50 83 ALA A N 1
ATOM 676 C CA . ALA A 1 83 ? -18.238 -11.368 6.806 1.00 94.50 83 ALA A CA 1
ATOM 677 C C . ALA A 1 83 ? -17.599 -12.741 7.046 1.00 94.50 83 ALA A C 1
ATOM 679 O O . ALA A 1 83 ? -18.117 -13.506 7.858 1.00 94.50 83 ALA A O 1
ATOM 680 N N . ASP A 1 84 ? -16.439 -13.003 6.436 1.00 95.00 84 ASP A N 1
ATOM 681 C CA . ASP A 1 84 ? -15.705 -14.262 6.608 1.00 95.00 84 ASP A CA 1
ATOM 682 C C . ASP A 1 84 ? -15.163 -14.460 8.036 1.00 95.00 84 ASP A C 1
ATOM 684 O O . ASP A 1 84 ? -15.021 -15.593 8.493 1.00 95.00 84 ASP A O 1
ATOM 688 N N . ILE A 1 85 ? -14.844 -13.374 8.752 1.00 95.12 85 ILE A N 1
ATOM 689 C CA . ILE A 1 85 ? -14.188 -13.443 10.071 1.00 95.12 85 ILE A CA 1
ATOM 690 C C . ILE A 1 85 ? -15.193 -13.333 11.224 1.00 95.12 85 ILE A C 1
ATOM 692 O O . ILE A 1 85 ? -15.068 -14.039 12.224 1.00 95.12 85 ILE A O 1
ATOM 696 N N . TYR A 1 86 ? -16.167 -12.430 11.113 1.00 92.88 86 TYR A N 1
ATOM 697 C CA . TYR A 1 86 ? -17.038 -12.037 12.227 1.00 92.88 86 TYR A CA 1
ATOM 698 C C . TYR A 1 86 ? -18.538 -12.107 11.892 1.00 92.88 86 TYR A C 1
ATOM 700 O O . TYR A 1 86 ? -19.362 -11.838 12.766 1.00 92.88 86 TYR A O 1
ATOM 708 N N . GLY A 1 87 ? -18.912 -12.449 10.655 1.00 89.88 87 GLY A N 1
ATOM 709 C CA . GLY A 1 87 ? -20.305 -12.445 10.204 1.00 89.88 87 GLY A CA 1
ATOM 710 C C . GLY A 1 87 ? -20.842 -11.044 9.880 1.00 89.88 87 GLY A C 1
ATOM 711 O O . GLY A 1 87 ? -20.112 -10.169 9.412 1.00 89.88 87 GLY A O 1
ATOM 712 N N . ASP A 1 88 ? -22.147 -10.829 10.085 1.00 86.88 88 ASP A N 1
ATOM 713 C CA . ASP A 1 88 ? -22.838 -9.606 9.647 1.00 86.88 88 ASP A CA 1
ATOM 714 C C . ASP A 1 88 ? -22.497 -8.382 10.520 1.00 86.88 88 ASP A C 1
ATOM 716 O O . ASP A 1 88 ? -23.136 -8.086 11.533 1.00 86.88 88 ASP A O 1
ATOM 720 N N . LEU A 1 89 ? -21.452 -7.657 10.114 1.00 90.81 89 LEU A N 1
ATOM 721 C CA . LEU A 1 89 ? -20.991 -6.421 10.740 1.00 90.81 89 LEU A CA 1
ATOM 722 C C . LEU A 1 89 ? -21.537 -5.175 10.032 1.00 90.81 89 LEU A C 1
ATOM 724 O O . LEU A 1 89 ? -21.404 -4.974 8.818 1.00 90.81 89 LEU A O 1
ATOM 728 N N . ARG A 1 90 ? -22.042 -4.230 10.831 1.00 93.75 90 ARG A N 1
ATOM 729 C CA . ARG A 1 90 ? -22.433 -2.898 10.353 1.00 93.75 90 ARG A CA 1
ATOM 730 C C . ARG A 1 90 ? -21.277 -1.914 10.503 1.00 93.75 90 ARG A C 1
ATOM 732 O O . ARG A 1 90 ? -20.960 -1.466 11.597 1.00 93.75 90 ARG A O 1
ATOM 739 N N . PHE A 1 91 ? -20.693 -1.518 9.378 1.00 93.94 91 PHE A N 1
ATOM 740 C CA . PHE A 1 91 ? -19.654 -0.489 9.345 1.00 93.94 91 PHE A CA 1
ATOM 741 C C . PHE A 1 91 ? -20.231 0.923 9.253 1.00 93.94 91 PHE A C 1
ATOM 743 O O . PHE A 1 91 ? -21.062 1.205 8.384 1.00 93.94 91 PHE A O 1
ATOM 750 N N . GLN A 1 92 ? -19.719 1.825 10.092 1.00 96.38 92 GLN A N 1
ATOM 751 C CA . GLN A 1 92 ? -19.863 3.266 9.897 1.00 96.38 92 GLN A CA 1
ATOM 752 C C . GLN A 1 92 ? -19.089 3.716 8.650 1.00 96.38 92 GLN A C 1
ATOM 754 O O . GLN A 1 92 ? -18.032 3.171 8.330 1.00 96.38 92 GLN A O 1
ATOM 759 N N . ALA A 1 93 ? -19.583 4.749 7.963 1.00 93.94 93 ALA A N 1
ATOM 760 C CA . ALA A 1 93 ? -18.912 5.286 6.778 1.00 93.94 93 ALA A CA 1
ATOM 761 C C . ALA A 1 93 ? -17.508 5.837 7.099 1.00 93.94 93 ALA A C 1
ATOM 763 O O . ALA A 1 93 ? -16.567 5.585 6.350 1.00 93.94 93 ALA A O 1
ATOM 764 N N . SER A 1 94 ? -17.349 6.519 8.238 1.00 96.31 94 SER A N 1
ATOM 765 C CA . SER A 1 94 ? -16.055 7.015 8.729 1.00 96.31 94 SER A CA 1
ATOM 766 C C . SER A 1 94 ? -15.058 5.888 9.008 1.00 96.31 94 SER A C 1
ATOM 768 O O . SER A 1 94 ? -13.885 6.024 8.680 1.00 96.31 94 SER A O 1
ATOM 770 N N . ALA A 1 95 ? -15.517 4.753 9.545 1.00 97.25 95 ALA A N 1
ATOM 771 C CA . ALA A 1 95 ? -14.660 3.599 9.809 1.00 97.25 95 ALA A CA 1
ATOM 772 C C . ALA A 1 95 ? -14.092 3.001 8.512 1.00 97.25 95 ALA A C 1
ATOM 774 O O . ALA A 1 95 ? -12.903 2.702 8.441 1.00 97.25 95 ALA A O 1
ATOM 775 N N . ILE A 1 96 ? -14.911 2.884 7.459 1.00 96.62 96 ILE A N 1
ATOM 776 C CA . ILE A 1 96 ? -14.436 2.423 6.143 1.00 96.62 96 ILE A CA 1
ATOM 777 C C . ILE A 1 96 ? -13.402 3.392 5.558 1.00 96.62 96 ILE A C 1
ATOM 779 O O . ILE A 1 96 ? -12.410 2.944 4.988 1.00 96.62 96 ILE A O 1
ATOM 783 N N . LEU A 1 97 ? -13.610 4.704 5.713 1.00 97.25 97 LEU A N 1
ATOM 784 C CA . LEU A 1 97 ? -12.649 5.713 5.258 1.00 97.25 97 LEU A CA 1
ATOM 785 C C . LEU A 1 97 ? -11.316 5.611 6.002 1.00 97.25 97 LEU A C 1
ATOM 787 O O . LEU A 1 97 ? -10.277 5.591 5.353 1.00 97.25 97 LEU A O 1
ATOM 791 N N . ALA A 1 98 ? -11.345 5.463 7.328 1.00 97.81 98 ALA A N 1
ATOM 792 C CA . ALA A 1 98 ? -10.136 5.296 8.130 1.00 97.81 98 ALA A CA 1
ATOM 793 C C . ALA A 1 98 ? -9.352 4.033 7.731 1.00 97.81 98 ALA A C 1
ATOM 795 O O . ALA A 1 98 ? -8.130 4.070 7.599 1.00 97.81 98 ALA A O 1
ATOM 796 N N . LEU A 1 99 ? -10.051 2.920 7.472 1.00 96.88 99 LEU A N 1
ATOM 797 C CA . LEU A 1 99 ? -9.424 1.700 6.955 1.00 96.88 99 LEU A CA 1
ATOM 798 C C . LEU A 1 99 ? -8.800 1.918 5.574 1.00 96.88 99 LEU A C 1
ATOM 800 O O . LEU A 1 99 ? -7.727 1.384 5.302 1.00 96.88 99 LEU A O 1
ATOM 804 N N . GLN A 1 100 ? -9.454 2.698 4.709 1.00 98.00 100 GLN A N 1
ATOM 805 C CA . GLN A 1 100 ? -8.925 3.018 3.387 1.00 98.00 100 GLN A CA 1
ATOM 806 C C . GLN A 1 100 ? -7.665 3.885 3.477 1.00 98.00 100 GLN A C 1
ATOM 808 O O . GLN A 1 100 ? -6.669 3.567 2.834 1.00 98.00 100 GLN A O 1
ATOM 813 N N . GLU A 1 101 ? -7.689 4.941 4.291 1.00 97.38 101 GLU A N 1
ATOM 814 C CA . GLU A 1 101 ? -6.532 5.809 4.535 1.00 97.38 101 GLU A CA 1
ATOM 815 C C . GLU A 1 101 ? -5.341 5.009 5.068 1.00 97.38 101 GLU A C 1
ATOM 817 O O .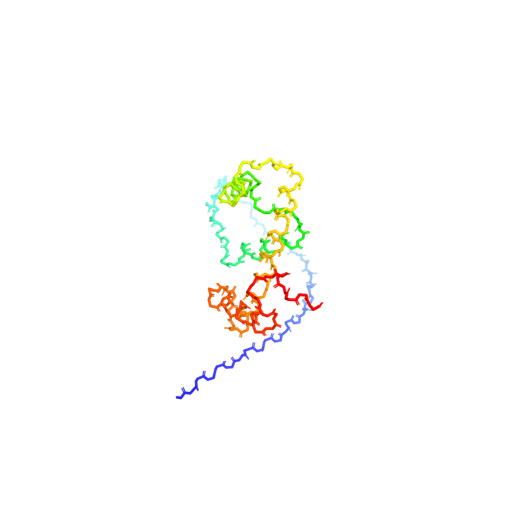 GLU A 1 101 ? -4.236 5.108 4.533 1.00 97.38 101 GLU A O 1
ATOM 822 N N . ALA A 1 102 ? -5.577 4.146 6.061 1.00 96.06 102 ALA A N 1
ATOM 823 C CA . ALA A 1 102 ? -4.543 3.277 6.610 1.00 96.06 102 ALA A CA 1
ATOM 824 C C . ALA A 1 102 ? -3.996 2.293 5.561 1.00 96.06 102 ALA A C 1
ATOM 826 O O . ALA A 1 102 ? -2.783 2.106 5.462 1.00 96.06 102 ALA A O 1
ATOM 827 N N . ALA A 1 103 ? -4.867 1.682 4.753 1.00 96.44 103 ALA A N 1
ATOM 828 C CA . ALA A 1 103 ? -4.455 0.747 3.710 1.00 96.44 103 ALA A CA 1
ATOM 829 C C . ALA A 1 103 ? -3.607 1.430 2.625 1.00 96.44 103 ALA A C 1
ATOM 831 O O . ALA A 1 103 ? -2.562 0.902 2.243 1.00 96.44 103 ALA A O 1
ATOM 832 N N . GLU A 1 104 ? -4.015 2.606 2.143 1.00 97.31 104 GLU A N 1
ATOM 833 C CA . GLU A 1 104 ? -3.249 3.357 1.143 1.00 97.31 104 GLU A CA 1
ATOM 834 C C . GLU A 1 104 ? -1.902 3.837 1.697 1.00 97.31 104 GLU A C 1
ATOM 836 O O . GLU A 1 104 ? -0.888 3.697 1.012 1.00 97.31 104 GLU A O 1
ATOM 841 N N . ALA A 1 105 ? -1.850 4.302 2.949 1.00 94.94 105 ALA A N 1
ATOM 842 C CA . ALA A 1 105 ? -0.597 4.676 3.605 1.00 94.94 1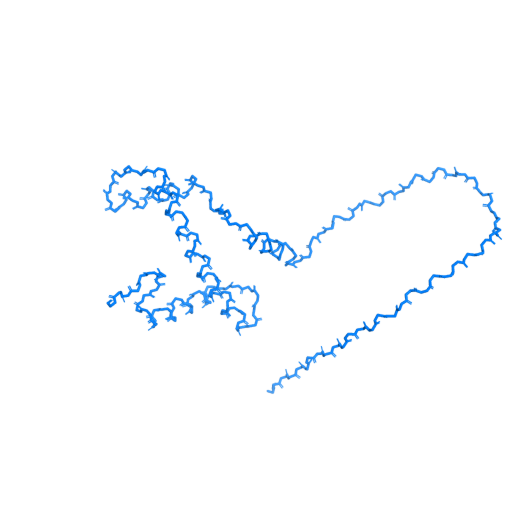05 ALA A CA 1
ATOM 843 C C . ALA A 1 105 ? 0.388 3.495 3.687 1.00 94.94 105 ALA A C 1
ATOM 845 O O . ALA A 1 105 ? 1.550 3.621 3.299 1.00 94.94 105 ALA A O 1
ATOM 846 N N . VAL A 1 106 ? -0.092 2.315 4.094 1.00 94.19 106 VAL A N 1
ATOM 847 C CA . VAL A 1 106 ? 0.717 1.086 4.143 1.00 94.19 106 VAL A CA 1
ATOM 848 C C . VAL A 1 106 ? 1.269 0.721 2.763 1.00 94.19 106 VAL A C 1
ATOM 850 O O . VAL A 1 106 ? 2.436 0.341 2.643 1.00 94.19 106 VAL A O 1
ATOM 853 N N . LEU A 1 107 ? 0.458 0.852 1.709 1.00 95.62 107 LEU A N 1
ATOM 854 C CA . LEU A 1 107 ? 0.906 0.597 0.340 1.00 95.62 107 LEU A CA 1
ATOM 855 C C . LEU A 1 107 ? 1.975 1.602 -0.103 1.00 95.62 107 LEU A C 1
ATOM 857 O O . LEU A 1 107 ? 2.962 1.199 -0.718 1.00 95.62 107 LEU A O 1
ATOM 861 N N . ILE A 1 108 ? 1.816 2.888 0.218 1.00 95.19 108 ILE A N 1
ATOM 862 C CA . ILE A 1 108 ? 2.803 3.929 -0.102 1.00 95.19 108 ILE A CA 1
ATOM 863 C C . ILE A 1 108 ? 4.148 3.619 0.561 1.00 95.19 108 ILE A C 1
ATOM 865 O O . ILE A 1 108 ? 5.181 3.663 -0.114 1.00 95.19 108 ILE A O 1
ATOM 869 N N . ASP A 1 109 ? 4.150 3.256 1.842 1.00 93.19 109 ASP A N 1
ATOM 870 C CA . ASP A 1 109 ? 5.373 2.919 2.573 1.00 93.19 109 ASP A CA 1
ATOM 871 C C . ASP A 1 109 ? 6.058 1.681 1.984 1.00 93.19 109 ASP A C 1
ATOM 873 O O . ASP A 1 109 ? 7.266 1.685 1.719 1.00 93.19 109 ASP A O 1
ATOM 877 N N . GLU A 1 110 ? 5.289 0.627 1.704 1.00 93.81 110 GLU A N 1
ATOM 878 C CA . GLU A 1 110 ? 5.820 -0.610 1.133 1.00 93.81 110 GLU A CA 1
ATOM 879 C C . GLU A 1 110 ? 6.396 -0.376 -0.274 1.00 93.81 110 GLU A C 1
ATOM 881 O O . GLU A 1 110 ? 7.493 -0.852 -0.596 1.00 93.81 110 GLU A O 1
ATOM 886 N N . PHE A 1 111 ? 5.721 0.419 -1.111 1.00 96.44 111 PHE A N 1
ATOM 887 C CA . PHE A 1 111 ? 6.226 0.777 -2.437 1.00 96.44 111 PHE A CA 1
ATOM 888 C C . PHE A 1 111 ? 7.411 1.736 -2.386 1.00 96.44 111 PHE A C 1
ATOM 890 O O . PHE A 1 111 ? 8.291 1.641 -3.244 1.00 96.44 111 PHE A O 1
ATOM 897 N N . THR A 1 112 ? 7.493 2.607 -1.383 1.00 95.75 112 THR A N 1
ATOM 898 C CA . THR A 1 112 ? 8.650 3.486 -1.182 1.00 95.75 112 THR A CA 1
ATOM 899 C C . THR A 1 112 ? 9.896 2.654 -0.896 1.00 95.75 112 THR A C 1
ATOM 901 O O . THR A 1 112 ? 10.910 2.807 -1.583 1.00 95.75 112 THR A O 1
ATOM 904 N N . MET A 1 113 ? 9.799 1.693 0.025 1.00 95.81 113 MET A N 1
ATOM 905 C CA . MET A 1 113 ? 10.888 0.758 0.322 1.00 95.81 113 MET A CA 1
ATOM 906 C C . MET A 1 113 ? 11.234 -0.119 -0.888 1.00 95.81 113 MET A C 1
ATOM 908 O O . MET A 1 113 ? 12.406 -0.289 -1.230 1.00 95.81 113 MET A O 1
ATOM 912 N N . THR A 1 114 ? 10.220 -0.614 -1.601 1.00 97.75 114 THR A N 1
ATOM 913 C CA . THR A 1 114 ? 10.405 -1.438 -2.806 1.00 97.75 114 THR A CA 1
ATOM 914 C C . THR A 1 114 ? 11.120 -0.653 -3.913 1.00 97.75 114 THR A C 1
ATOM 916 O O . THR A 1 114 ? 12.014 -1.174 -4.585 1.00 97.75 114 THR A O 1
ATOM 919 N N . ASN A 1 115 ? 10.774 0.623 -4.089 1.00 97.44 115 ASN A N 1
ATOM 920 C CA . ASN A 1 115 ? 11.412 1.511 -5.054 1.00 97.44 115 ASN A CA 1
ATOM 921 C C . ASN A 1 115 ? 12.885 1.772 -4.708 1.00 97.44 115 ASN A C 1
ATOM 923 O O . ASN A 1 115 ? 13.731 1.752 -5.602 1.00 97.44 115 ASN A O 1
ATOM 927 N N . LEU A 1 116 ? 13.223 1.933 -3.425 1.00 97.69 116 LEU A N 1
ATOM 928 C CA . LEU A 1 116 ? 14.619 2.049 -2.989 1.00 97.69 116 LEU A CA 1
ATOM 929 C C . LEU A 1 116 ? 15.434 0.795 -3.345 1.00 97.69 116 LEU A C 1
ATOM 931 O O . LEU A 1 116 ? 16.544 0.919 -3.868 1.00 97.69 116 LEU A O 1
ATOM 935 N N . CYS A 1 117 ? 14.879 -0.407 -3.159 1.00 97.38 117 CYS A N 1
ATOM 936 C CA . CYS A 1 117 ? 15.527 -1.657 -3.577 1.00 97.38 117 CYS A CA 1
ATOM 937 C C . CYS A 1 117 ? 15.722 -1.741 -5.103 1.00 97.38 117 CYS A C 1
ATOM 939 O O . CYS A 1 117 ? 16.787 -2.153 -5.574 1.00 97.38 117 CYS A O 1
ATOM 941 N N . ALA A 1 118 ? 14.740 -1.299 -5.893 1.00 98.12 118 ALA A N 1
ATOM 942 C CA . ALA A 1 118 ? 14.873 -1.248 -7.348 1.00 98.12 118 ALA A CA 1
ATOM 943 C C . ALA A 1 118 ? 15.991 -0.285 -7.787 1.00 98.12 118 ALA A C 1
ATOM 945 O O . ALA A 1 118 ? 16.826 -0.652 -8.622 1.00 98.12 118 ALA A O 1
ATOM 946 N N . ILE A 1 119 ? 16.058 0.905 -7.178 1.00 97.56 119 ILE A N 1
ATOM 947 C CA . ILE A 1 119 ? 17.106 1.906 -7.429 1.00 97.56 119 ILE A CA 1
ATOM 948 C C . ILE A 1 119 ? 18.481 1.363 -7.032 1.00 97.56 119 ILE A C 1
ATOM 950 O O . ILE A 1 119 ? 19.441 1.523 -7.790 1.00 97.56 119 ILE A O 1
ATOM 954 N N . HIS A 1 120 ? 18.579 0.659 -5.901 1.00 97.00 120 HIS A N 1
ATOM 955 C CA . HIS A 1 120 ? 19.810 -0.008 -5.471 1.00 97.00 120 HIS A CA 1
ATOM 956 C C . HIS A 1 120 ? 20.308 -1.014 -6.524 1.00 97.00 120 HIS A C 1
ATOM 958 O O . HIS A 1 120 ? 21.499 -1.077 -6.830 1.00 97.00 120 HIS A O 1
ATOM 964 N N . ALA A 1 121 ? 19.386 -1.722 -7.180 1.00 97.31 121 ALA A N 1
ATOM 965 C CA . ALA A 1 121 ? 19.673 -2.616 -8.299 1.00 97.31 121 ALA A CA 1
ATOM 966 C C .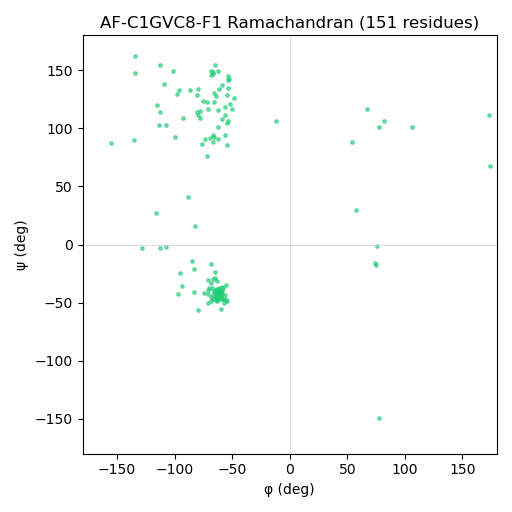 ALA A 1 121 ? 19.798 -1.906 -9.667 1.00 97.31 121 ALA A C 1
ATOM 968 O O . ALA A 1 121 ? 19.740 -2.570 -10.706 1.00 97.31 121 ALA A O 1
ATOM 969 N N . LYS A 1 122 ? 19.957 -0.573 -9.691 1.00 97.88 122 LYS A N 1
ATOM 970 C CA . LYS A 1 122 ? 20.078 0.269 -10.898 1.00 97.88 122 LYS A CA 1
ATOM 971 C C . LYS A 1 122 ? 18.883 0.155 -11.857 1.00 97.88 122 LYS A C 1
ATOM 973 O O . LYS A 1 122 ? 19.037 0.315 -13.069 1.00 97.88 122 LYS A O 1
ATOM 978 N N . ARG A 1 123 ? 17.688 -0.120 -11.331 1.00 96.56 123 ARG A N 1
ATOM 979 C CA . ARG A 1 123 ? 16.426 -0.179 -12.080 1.00 96.56 123 ARG A CA 1
ATOM 980 C C . ARG A 1 123 ? 15.506 0.965 -11.665 1.00 96.56 123 ARG A C 1
ATOM 982 O O . ARG A 1 123 ? 15.578 1.469 -10.555 1.00 96.56 123 ARG A O 1
ATOM 989 N N . VAL A 1 124 ? 14.613 1.342 -12.576 1.00 92.00 124 VAL A N 1
ATOM 990 C CA . VAL A 1 124 ? 13.526 2.315 -12.329 1.00 92.00 124 VAL A CA 1
ATOM 991 C C . VAL A 1 124 ? 12.152 1.648 -12.241 1.00 92.00 124 VAL A C 1
ATOM 993 O O . VAL A 1 124 ? 11.142 2.312 -12.043 1.00 92.00 124 VAL A O 1
ATOM 996 N N . THR A 1 125 ? 12.108 0.332 -12.435 1.00 95.56 125 THR A N 1
ATOM 997 C CA . THR A 1 125 ? 10.894 -0.477 -12.382 1.00 95.56 125 THR A CA 1
ATOM 998 C C . THR A 1 125 ? 11.023 -1.435 -11.212 1.00 95.56 125 THR A C 1
ATOM 1000 O O . THR A 1 125 ? 11.962 -2.242 -11.171 1.00 95.56 125 THR A O 1
ATOM 1003 N N . ILE A 1 126 ? 10.085 -1.319 -10.276 1.00 96.44 126 ILE A N 1
ATOM 1004 C CA . ILE A 1 126 ? 9.932 -2.247 -9.160 1.00 96.44 126 ILE A CA 1
ATOM 1005 C C . ILE A 1 126 ? 9.499 -3.622 -9.663 1.00 96.44 126 ILE A C 1
ATOM 1007 O O . ILE A 1 126 ? 8.801 -3.746 -10.670 1.00 96.44 126 ILE A O 1
ATOM 1011 N N . GLN A 1 127 ? 9.947 -4.663 -8.977 1.00 98.00 127 GLN A N 1
ATOM 1012 C CA . GLN A 1 127 ? 9.636 -6.053 -9.287 1.00 98.00 127 GLN A CA 1
ATOM 1013 C C . GLN A 1 127 ? 9.254 -6.799 -8.009 1.00 98.00 127 GLN A C 1
ATOM 1015 O O . GLN A 1 127 ? 9.603 -6.388 -6.906 1.00 98.00 127 GLN A O 1
ATOM 1020 N N . GLU A 1 128 ? 8.608 -7.954 -8.152 1.00 97.75 128 GLU A N 1
ATOM 1021 C CA . GLU A 1 128 ? 8.200 -8.792 -7.017 1.00 97.75 128 GLU A CA 1
ATOM 1022 C C . GLU A 1 128 ? 9.378 -9.159 -6.095 1.00 97.75 128 GLU A C 1
ATOM 1024 O O . GLU A 1 128 ? 9.232 -9.199 -4.877 1.00 97.75 128 GLU A O 1
ATOM 1029 N N . ARG A 1 129 ? 10.579 -9.363 -6.657 1.00 96.81 129 ARG A N 1
ATOM 1030 C CA . ARG A 1 129 ? 11.798 -9.628 -5.874 1.00 96.81 129 ARG A CA 1
ATOM 1031 C C . ARG A 1 129 ? 12.204 -8.472 -4.957 1.00 96.81 129 ARG A C 1
ATOM 1033 O O . ARG A 1 129 ? 12.771 -8.729 -3.902 1.00 96.81 129 ARG A O 1
ATOM 1040 N N . ASP A 1 130 ? 11.914 -7.231 -5.348 1.00 97.94 130 ASP A N 1
ATOM 1041 C CA . ASP A 1 130 ? 12.207 -6.052 -4.532 1.00 97.94 130 ASP A CA 1
ATOM 1042 C C . ASP A 1 130 ? 11.253 -6.017 -3.331 1.00 97.94 130 ASP A C 1
ATOM 1044 O O . ASP A 1 130 ? 11.688 -5.831 -2.202 1.00 97.94 130 ASP A O 1
ATOM 1048 N N . MET A 1 131 ? 9.970 -6.317 -3.558 1.00 95.88 131 MET A N 1
ATOM 1049 C CA . MET A 1 131 ? 8.957 -6.389 -2.500 1.00 95.88 131 MET A CA 1
ATOM 1050 C C . MET A 1 131 ? 9.234 -7.549 -1.535 1.00 95.88 131 MET A C 1
ATOM 1052 O O . MET A 1 131 ? 9.208 -7.376 -0.320 1.00 95.88 131 MET A O 1
ATOM 1056 N N . LYS A 1 132 ? 9.597 -8.728 -2.059 1.00 96.12 132 LYS A N 1
ATOM 1057 C CA . LYS A 1 132 ? 10.031 -9.874 -1.241 1.00 96.12 132 LYS A CA 1
ATOM 1058 C C . LYS A 1 132 ? 11.252 -9.534 -0.389 1.00 96.12 132 LYS A C 1
ATOM 1060 O O . LYS A 1 132 ? 11.314 -9.951 0.765 1.00 96.12 132 LYS A O 1
ATOM 1065 N N . LEU A 1 133 ? 12.211 -8.785 -0.939 1.00 95.94 133 LEU A N 1
ATOM 1066 C CA . LEU A 1 133 ? 13.377 -8.321 -0.191 1.00 95.94 133 LEU A CA 1
ATOM 1067 C C . LEU A 1 133 ? 12.961 -7.385 0.950 1.00 95.94 133 LEU A C 1
ATOM 1069 O O . LEU A 1 133 ? 13.388 -7.610 2.077 1.00 95.94 133 LEU A O 1
ATOM 1073 N N . VAL A 1 134 ? 12.097 -6.400 0.691 1.00 94.69 134 VAL A N 1
ATOM 1074 C CA . VAL A 1 134 ? 11.569 -5.489 1.724 1.00 94.69 134 VAL A CA 1
ATOM 1075 C C . VAL A 1 134 ? 10.877 -6.265 2.841 1.00 94.69 134 VAL A C 1
ATOM 1077 O O . VAL A 1 134 ? 11.229 -6.098 4.006 1.00 94.69 134 VAL A O 1
ATOM 1080 N N . GLN A 1 135 ? 9.969 -7.180 2.501 1.00 93.50 135 GLN A N 1
ATOM 1081 C CA . GLN A 1 135 ? 9.274 -8.017 3.481 1.00 93.50 135 GLN A CA 1
ATOM 1082 C C . GLN A 1 135 ? 10.236 -8.908 4.270 1.00 93.50 135 GLN A C 1
ATOM 1084 O O . GLN A 1 135 ? 10.045 -9.117 5.469 1.00 93.50 135 GLN A O 1
ATOM 1089 N N . ARG A 1 136 ? 11.279 -9.439 3.619 1.00 94.38 136 ARG A N 1
ATOM 1090 C CA . ARG A 1 136 ? 12.290 -10.270 4.279 1.00 94.38 136 ARG A CA 1
ATOM 1091 C C . ARG A 1 136 ? 13.144 -9.457 5.246 1.00 94.38 136 ARG A C 1
ATOM 1093 O O . ARG A 1 136 ? 13.362 -9.914 6.363 1.00 94.38 136 ARG A O 1
ATOM 1100 N N . LEU A 1 137 ? 13.602 -8.277 4.834 1.00 92.75 137 LEU A N 1
ATOM 1101 C CA . LEU A 1 137 ? 14.353 -7.360 5.691 1.00 92.75 137 LEU A CA 1
ATOM 1102 C C . LEU A 1 137 ? 13.497 -6.909 6.878 1.00 92.75 137 LEU A C 1
ATOM 1104 O O . LEU A 1 137 ? 13.953 -6.981 8.015 1.00 92.75 137 LEU A O 1
ATOM 1108 N N . ARG A 1 138 ? 12.230 -6.558 6.634 1.00 90.31 138 ARG A N 1
ATOM 1109 C CA . ARG A 1 138 ? 11.264 -6.210 7.683 1.00 90.31 138 ARG A CA 1
ATOM 1110 C C . ARG A 1 138 ? 11.079 -7.356 8.675 1.00 90.31 138 ARG A C 1
ATOM 1112 O O . ARG A 1 138 ? 11.218 -7.141 9.869 1.00 90.31 138 ARG A O 1
ATOM 1119 N N . GLN A 1 139 ? 10.888 -8.585 8.191 1.00 89.81 139 GLN A N 1
ATOM 1120 C CA . GLN A 1 139 ? 10.746 -9.761 9.053 1.00 89.81 139 GLN A CA 1
ATOM 1121 C C . GLN A 1 139 ? 11.970 -9.982 9.955 1.00 89.81 139 GLN A C 1
ATOM 1123 O O . GLN A 1 139 ? 11.801 -10.394 11.098 1.00 89.81 139 GLN A O 1
ATOM 1128 N N . ILE A 1 140 ? 13.184 -9.711 9.464 1.00 90.94 140 ILE A N 1
ATOM 1129 C CA . ILE A 1 140 ? 14.416 -9.819 10.261 1.00 90.94 140 ILE A CA 1
ATOM 1130 C C . ILE A 1 140 ? 14.487 -8.706 11.318 1.00 90.94 140 ILE A C 1
ATOM 1132 O O . ILE A 1 140 ? 14.920 -8.964 12.435 1.00 90.94 140 ILE A O 1
ATOM 1136 N N . MET A 1 141 ? 14.059 -7.486 10.983 1.00 88.62 141 MET A N 1
ATOM 1137 C CA . MET A 1 141 ? 14.181 -6.320 11.865 1.00 88.62 141 MET A CA 1
ATOM 1138 C C . MET A 1 141 ? 13.061 -6.204 12.908 1.00 88.62 141 MET A C 1
ATOM 1140 O O . MET A 1 141 ? 13.334 -5.836 14.043 1.00 88.62 141 MET A O 1
ATOM 1144 N N . THR A 1 142 ? 11.807 -6.480 12.537 1.00 87.25 142 THR A N 1
ATOM 1145 C CA . THR A 1 142 ? 10.621 -6.275 13.397 1.00 87.25 142 THR A CA 1
ATOM 1146 C C . THR A 1 142 ? 9.937 -7.573 13.814 1.00 87.25 142 THR A C 1
ATOM 1148 O O . THR A 1 142 ? 8.936 -7.535 14.527 1.00 87.25 142 THR A O 1
ATOM 1151 N N . GLY A 1 143 ? 10.410 -8.724 13.325 1.00 87.62 143 GLY A N 1
ATOM 1152 C CA . GLY A 1 143 ? 9.755 -10.020 13.520 1.00 87.62 143 GLY A CA 1
ATOM 1153 C C . GLY A 1 143 ? 8.507 -10.234 12.656 1.00 87.62 143 GLY A C 1
ATOM 1154 O O . GLY A 1 143 ? 7.914 -11.311 12.693 1.00 87.62 143 GLY A O 1
ATOM 1155 N N . SER A 1 144 ? 8.103 -9.255 11.838 1.00 86.25 144 SER A N 1
ATOM 1156 C CA . SER A 1 144 ? 6.859 -9.306 11.067 1.00 86.25 144 SER A CA 1
ATOM 1157 C C . SER A 1 144 ? 7.036 -8.869 9.615 1.00 86.25 144 SER A C 1
ATOM 1159 O O . SER A 1 144 ? 7.864 -8.030 9.278 1.00 86.25 144 SER A O 1
ATOM 1161 N N . ARG A 1 145 ? 6.246 -9.466 8.714 1.00 85.00 145 ARG A N 1
ATOM 1162 C CA . ARG A 1 145 ? 6.222 -9.076 7.291 1.00 85.00 145 ARG A CA 1
ATOM 1163 C C . ARG A 1 145 ? 5.320 -7.876 7.014 1.00 85.00 145 ARG A C 1
ATOM 1165 O O . ARG A 1 145 ? 5.474 -7.240 5.980 1.00 85.00 145 ARG A O 1
ATOM 1172 N N . ILE A 1 146 ? 4.375 -7.597 7.910 1.00 83.56 146 ILE A N 1
ATOM 1173 C CA . ILE A 1 146 ? 3.346 -6.571 7.729 1.00 83.56 146 ILE A CA 1
ATOM 1174 C C . ILE A 1 146 ? 3.786 -5.293 8.459 1.00 83.56 146 ILE A C 1
ATOM 1176 O O . ILE A 1 146 ? 4.138 -5.377 9.640 1.00 83.56 146 ILE A O 1
ATOM 1180 N N . PRO A 1 147 ? 3.764 -4.120 7.796 1.00 78.62 147 PRO A N 1
ATOM 1181 C CA . PRO A 1 147 ? 4.014 -2.833 8.445 1.00 78.62 147 PRO A CA 1
ATOM 1182 C C . PRO A 1 147 ? 3.103 -2.606 9.662 1.00 78.62 147 PRO A C 1
ATOM 1184 O O . PRO A 1 147 ? 1.960 -3.050 9.680 1.00 78.62 147 PRO A O 1
ATOM 1187 N N . GLY A 1 148 ? 3.610 -1.942 10.703 1.00 75.62 148 GLY A N 1
ATOM 1188 C CA . GLY A 1 148 ? 2.845 -1.627 11.921 1.00 75.62 148 GLY A CA 1
ATOM 1189 C C . GLY A 1 148 ? 2.586 -2.807 12.869 1.00 75.62 148 GLY A C 1
ATOM 1190 O O . GLY A 1 148 ? 2.308 -2.589 14.041 1.00 75.62 148 GLY A O 1
ATOM 1191 N N . ARG A 1 149 ? 2.753 -4.059 12.423 1.00 71.25 149 ARG A N 1
ATOM 1192 C CA . ARG A 1 149 ? 2.593 -5.262 13.257 1.00 71.25 149 ARG A CA 1
ATOM 1193 C C . ARG A 1 149 ? 3.902 -5.652 13.954 1.00 71.25 149 ARG A C 1
ATOM 1195 O O . ARG A 1 149 ? 4.300 -6.815 13.913 1.00 71.25 149 ARG A O 1
ATOM 1202 N N . GLY A 1 150 ? 4.657 -4.677 14.456 1.00 61.66 150 GLY A N 1
ATOM 1203 C CA . GLY A 1 150 ? 5.853 -4.961 15.253 1.00 61.66 150 GLY A CA 1
ATOM 1204 C C . GLY A 1 150 ? 5.454 -5.581 16.590 1.00 61.66 150 GLY A C 1
ATOM 1205 O O . GLY A 1 150 ? 4.378 -5.275 17.103 1.00 61.66 150 GLY A O 1
ATOM 1206 N N . ASN A 1 151 ? 6.305 -6.441 17.148 1.00 59.50 151 ASN A N 1
ATOM 1207 C CA . ASN A 1 151 ? 6.191 -6.813 18.554 1.00 59.50 151 ASN A CA 1
ATOM 1208 C C . ASN A 1 151 ? 6.399 -5.530 19.362 1.00 59.50 151 ASN A C 1
ATOM 1210 O O . ASN A 1 151 ? 7.529 -5.058 19.476 1.00 59.50 151 ASN A O 1
ATOM 1214 N N . GLY A 1 152 ? 5.313 -4.924 19.844 1.00 57.31 152 GLY A N 1
ATOM 1215 C CA . GLY A 1 152 ? 5.421 -3.975 20.941 1.00 57.31 152 GLY A CA 1
ATOM 1216 C C . GLY A 1 152 ? 6.114 -4.713 22.078 1.00 57.31 152 GLY A C 1
ATOM 1217 O O . GLY A 1 152 ? 5.578 -5.707 22.567 1.00 57.31 152 GLY A O 1
ATOM 1218 N N . TYR A 1 153 ? 7.342 -4.309 22.385 1.00 46.38 153 TYR A N 1
ATOM 1219 C CA . TYR A 1 153 ? 7.905 -4.549 23.704 1.00 46.38 153 TYR A CA 1
ATOM 1220 C C . TYR A 1 153 ? 7.160 -3.673 24.709 1.00 46.38 153 TYR A C 1
ATOM 1222 O O . TYR A 1 153 ? 6.776 -2.546 24.314 1.00 46.38 153 TYR A O 1
#

Secondary structure (DSSP, 8-state):
----------------------------------------------PPPTTHHHHHHHHHHTT-----S-HHHHHHHHHHHHHHHHSS----HHHHHHHHHHHHHHHHHHHHHHHHHHHHTT-SS--HHHHHHHHHHHHHHHS-SSTT-----

Solvent-accessible surface area (backbone atoms only — not comparable to full-atom values): 10083 Å² total; per-residue (Å²): 138,87,86,86,79,83,84,85,84,79,77,83,80,76,88,77,79,88,80,89,77,84,86,81,85,91,81,87,78,93,69,78,88,69,82,70,73,72,78,74,70,75,78,71,80,80,73,78,59,88,64,55,60,59,56,50,47,51,62,45,61,74,73,49,88,74,84,84,72,62,63,66,66,52,51,51,52,55,50,53,58,40,38,76,74,75,37,98,75,88,77,54,74,67,57,54,50,53,53,48,54,52,52,52,51,54,50,51,53,53,49,52,52,14,43,52,46,18,46,74,69,77,35,95,63,68,49,72,69,28,45,53,46,47,32,50,53,36,28,73,75,44,73,25,67,53,88,91,55,50,74,80,125

pLDDT: mean 80.15, std 20.58, range [37.91, 98.38]

Mean predicted aligned error: 15.61 Å

Foldseek 3Di:
DDDDDDDDDDDDDDDDDDDDDDDDDDDDDPDDPPPCPPPPPPPPPPDDDPPPVVVVVCVVCVVDVDQPDDLPVLVVVVQVVCCVPPNDDDDDPVRSVVVSSVVVVQVVVLVVQQCVQCVVVVHRDGDPVSSVVQLVVCCVVQVGSGPPPRPDD

Sequence (153 aa):
MARTKMTARKCVQQRGAKKNIASKARKGGKHPPGQHVAHVKPRRRYRRKAGTTALREIRRYQRDVELLIHKLPFQRLVREIAADIYGDLRFQASAILALQEAAEAVLIDEFTMTNLCAIHAKRVTIQERDMKLVQRLRQIMTGSRIPGRGNGY

Radius of gyration: 28.98 Å; Cα contacts (8 Å, |Δi|>4): 66; chains: 1; bounding box: 60×61×80 Å

Organism: Paracoccidioides lutzii (strain ATCC MYA-826 / Pb01) (NCBI:txid502779)